Protein AF-A0A9P9JVK3-F1 (afdb_monomer)

Secondary structure (DSSP, 8-state):
-PPP--SB--SSSEEEEEE-S--TT-EE--EEEE-TTS-EEEPPPPPTT-EEEE-TTTSEEEEPPEESSS---EEEEEE--SSTTS-----TTTGGGTS-HHHHHHHHHHHHHHHHHHHHHHHHHHHHHHHHTTPPP-TT-

Organism: Fusarium redolens (NCBI:txid48865)

Solvent-accessible surface area (backbone atoms only — not comparable to full-atom values): 8237 Å² total; per-residue (Å²): 132,88,83,69,65,60,84,38,56,45,38,28,45,28,31,40,36,37,26,71,25,66,41,91,66,36,49,62,46,30,48,35,32,48,45,98,85,72,46,78,46,73,49,78,76,58,45,54,79,36,72,49,78,44,50,24,43,78,39,41,31,31,56,44,72,64,47,61,95,53,66,89,44,67,47,77,46,74,38,77,77,88,53,65,88,52,92,77,75,62,43,60,79,65,52,57,78,78,46,64,55,70,61,51,50,49,55,50,51,53,52,54,49,52,36,50,52,52,51,53,52,52,50,53,52,51,54,54,51,39,54,76,70,74,44,90,83,51,100,90,107

Foldseek 3Di:
DDDFDPWDADQWQKKKKAWAAACPFKDFQWKWWQDPVRDIDTDDDDGHGDIDMDRRRPITITGTDIDGPTDTDMDIDGDYDPALPDDIPRHCPPVCVPDDVVVVVVVVVVVVVVSVVVVVVVVVVVVVVCVVVVHDDDPVD

Radius of gyration: 20.8 Å; Cα contacts (8 Å, |Δi|>4): 221; chains: 1; bounding box: 54×26×53 Å

Sequence (141 aa):
MGKILGWHKGSYTFSCILMLSNTGRVTGGEIVMERADGKLHKLRQCETGSVVFIQGRHVVHTGLRSDGPDVRMAMVCPMWPSSPFVRDDTFLIYTRTISDTSELYGQYVEYRFSMLMERLRSCGNKVLTIVKRGQSWTLEN

Nearest PDB structures (foldseek):
  8w8h-assembly1_D  TM=7.946E-01  e=1.447E-02  Bacillus licheniformis
  8w8h-assembly1_A  TM=7.958E-01  e=3.179E-02  Bacillus licheniformis
  6lnh-assembly1_D  TM=7.095E-01  e=1.619E-02  Bacillus thuringiensis
  6lnh-assembly1_C  TM=7.003E-01  e=2.400E-02  Bacillus thuringiensis
  6lnh-assembly1_B  TM=6.917E-01  e=4.211E-02  Bacillus thuringiensis

Structure (mmCIF, N/CA/C/O backbone):
data_AF-A0A9P9JVK3-F1
#
_entry.id   AF-A0A9P9JVK3-F1
#
loop_
_atom_site.group_PDB
_atom_site.id
_atom_site.type_symbol
_atom_site.label_atom_id
_atom_site.label_alt_id
_atom_site.label_comp_id
_atom_site.label_asym_id
_atom_site.label_entity_id
_atom_site.label_seq_id
_atom_site.pdbx_PDB_ins_code
_atom_site.Cartn_x
_atom_site.Cartn_y
_atom_site.Cartn_z
_atom_site.occupancy
_atom_site.B_iso_or_equiv
_atom_site.auth_seq_id
_atom_site.auth_comp_id
_atom_site.auth_asym_id
_atom_site.auth_atom_id
_atom_site.pdbx_PDB_model_num
ATOM 1 N N . MET A 1 1 ? 21.386 -9.698 -10.605 1.00 37.75 1 MET A N 1
ATOM 2 C CA . MET A 1 1 ? 20.183 -9.493 -11.443 1.00 37.75 1 MET A CA 1
ATOM 3 C C . MET A 1 1 ? 19.015 -9.192 -10.510 1.00 37.75 1 MET A C 1
ATOM 5 O O . MET A 1 1 ? 18.749 -10.010 -9.638 1.00 37.75 1 MET A O 1
ATOM 9 N N . GLY A 1 2 ? 18.434 -7.989 -10.569 1.00 46.94 2 GLY A N 1
ATOM 10 C CA . GLY A 1 2 ? 17.455 -7.522 -9.575 1.00 46.94 2 GLY A CA 1
ATOM 11 C C . GLY A 1 2 ? 16.182 -8.371 -9.574 1.00 46.94 2 GLY A C 1
ATOM 12 O O . GLY A 1 2 ? 15.596 -8.600 -10.630 1.00 46.94 2 GLY A O 1
ATOM 13 N N . LYS A 1 3 ? 15.770 -8.867 -8.402 1.00 56.31 3 LYS A N 1
ATOM 14 C CA . LYS A 1 3 ? 14.498 -9.582 -8.247 1.00 56.31 3 LYS A CA 1
ATOM 15 C C . LYS A 1 3 ? 13.359 -8.569 -8.332 1.00 56.31 3 LYS A C 1
ATOM 17 O O . LYS A 1 3 ? 13.296 -7.644 -7.530 1.00 56.31 3 LYS A O 1
ATOM 22 N N . ILE A 1 4 ? 12.467 -8.754 -9.297 1.00 66.00 4 ILE A N 1
ATOM 23 C CA . ILE A 1 4 ? 11.197 -8.028 -9.363 1.00 66.00 4 ILE A CA 1
ATOM 24 C C . ILE A 1 4 ? 10.263 -8.667 -8.340 1.00 66.00 4 ILE A C 1
ATOM 26 O O . ILE A 1 4 ? 10.220 -9.896 -8.233 1.00 66.00 4 ILE A O 1
ATOM 30 N N . LEU A 1 5 ? 9.527 -7.853 -7.580 1.00 74.44 5 LEU A N 1
ATOM 31 C CA . LEU A 1 5 ? 8.477 -8.381 -6.718 1.00 74.44 5 LEU A CA 1
ATOM 32 C C . LEU A 1 5 ? 7.399 -9.002 -7.618 1.00 74.44 5 LEU A C 1
ATOM 34 O O . LEU A 1 5 ? 6.770 -8.296 -8.408 1.00 74.44 5 LEU A O 1
ATOM 38 N N . GLY A 1 6 ? 7.228 -10.322 -7.534 1.00 86.75 6 GLY A N 1
ATOM 39 C CA . GLY A 1 6 ? 6.238 -11.048 -8.330 1.00 86.75 6 GLY A CA 1
ATOM 40 C C . GLY A 1 6 ? 4.800 -10.620 -8.024 1.00 86.75 6 GLY A C 1
ATOM 41 O O . GLY A 1 6 ? 4.550 -9.654 -7.303 1.00 86.75 6 GLY A O 1
ATOM 42 N N . TRP A 1 7 ? 3.831 -11.353 -8.563 1.00 92.88 7 TRP A N 1
ATOM 43 C CA . TRP A 1 7 ? 2.422 -11.154 -8.224 1.00 92.88 7 TRP A CA 1
ATOM 44 C C . TRP A 1 7 ? 2.198 -11.295 -6.720 1.00 92.88 7 TRP A C 1
ATOM 46 O O . TRP A 1 7 ? 2.561 -12.307 -6.121 1.00 92.88 7 TRP A O 1
ATOM 56 N N . HIS A 1 8 ? 1.627 -10.265 -6.106 1.00 93.00 8 HIS A N 1
ATOM 57 C CA . HIS A 1 8 ? 1.428 -10.225 -4.664 1.00 93.00 8 HIS A CA 1
ATOM 58 C C . HIS A 1 8 ? 0.253 -9.324 -4.284 1.00 93.00 8 HIS A C 1
ATOM 60 O O . HIS A 1 8 ? -0.269 -8.553 -5.089 1.00 93.00 8 HIS A O 1
ATOM 66 N N . LYS A 1 9 ? -0.146 -9.422 -3.016 1.00 93.69 9 LYS A N 1
ATOM 67 C CA . LYS A 1 9 ? -0.952 -8.412 -2.327 1.00 93.69 9 LYS A CA 1
ATOM 68 C C . LYS A 1 9 ? -0.016 -7.634 -1.411 1.00 93.69 9 LYS A C 1
ATOM 70 O O . LYS A 1 9 ? 0.805 -8.243 -0.726 1.00 93.69 9 LYS A O 1
ATOM 75 N N . GLY A 1 10 ? -0.140 -6.315 -1.402 1.00 92.56 10 GLY A N 1
ATOM 76 C CA . GLY A 1 10 ? 0.648 -5.442 -0.539 1.00 92.56 10 GLY A CA 1
ATOM 77 C C . GLY A 1 10 ? 0.383 -5.704 0.945 1.00 92.56 10 GLY A C 1
ATOM 78 O O . GLY A 1 10 ? -0.640 -6.286 1.317 1.00 92.56 10 GLY A O 1
ATOM 79 N N . SER A 1 11 ? 1.308 -5.258 1.798 1.00 94.06 11 SER A N 1
ATOM 80 C CA . SER A 1 11 ? 1.186 -5.419 3.252 1.00 94.06 11 SER A CA 1
ATOM 81 C C . SER A 1 11 ? 0.061 -4.571 3.850 1.00 94.06 11 SER A C 1
ATOM 83 O O . SER A 1 11 ? -0.540 -4.984 4.831 1.00 94.06 11 SER A O 1
ATOM 85 N N . TYR A 1 12 ? -0.233 -3.400 3.281 1.00 95.25 12 TYR A N 1
ATOM 86 C CA . TYR A 1 12 ? -1.166 -2.420 3.847 1.00 95.25 12 TYR A CA 1
ATOM 87 C C . TYR A 1 12 ? -2.435 -2.300 3.014 1.00 95.25 12 TYR A C 1
ATOM 89 O O . TYR A 1 12 ? -2.419 -2.523 1.800 1.00 95.25 12 TYR A O 1
ATOM 97 N N . THR A 1 13 ? -3.527 -1.908 3.672 1.00 94.25 13 THR A N 1
ATOM 98 C CA . THR A 1 13 ? -4.853 -1.744 3.058 1.00 94.25 13 THR A CA 1
ATOM 99 C C . THR A 1 13 ? -4.804 -0.846 1.822 1.00 94.25 13 THR A C 1
ATOM 101 O O . THR A 1 13 ? -5.332 -1.223 0.772 1.00 94.25 13 THR A O 1
ATOM 104 N N . PHE A 1 14 ? -4.103 0.288 1.915 1.00 94.56 14 PHE A N 1
ATOM 105 C CA . PHE A 1 14 ? -3.897 1.212 0.805 1.00 94.56 14 PHE A CA 1
ATOM 106 C C . PHE A 1 14 ? -2.410 1.423 0.524 1.00 94.56 14 PHE A C 1
ATOM 108 O O . PHE A 1 14 ? -1.547 1.258 1.391 1.00 94.56 14 PHE A O 1
ATOM 115 N N . SER A 1 15 ? -2.096 1.784 -0.714 1.00 94.69 15 SER A N 1
ATOM 116 C CA . SER A 1 15 ? -0.746 2.171 -1.112 1.00 94.69 15 SER A CA 1
ATOM 117 C C . SER A 1 15 ? -0.811 3.306 -2.121 1.00 94.69 15 SER A C 1
ATOM 119 O O . SER A 1 15 ? -1.540 3.233 -3.111 1.00 94.69 15 SER A O 1
ATOM 121 N N . CYS A 1 16 ? -0.037 4.349 -1.849 1.00 96.00 16 CYS A N 1
ATOM 122 C CA . CYS A 1 16 ? 0.165 5.485 -2.728 1.00 96.00 16 CYS A CA 1
ATOM 123 C C . CYS A 1 16 ? 1.535 5.337 -3.391 1.00 96.00 16 CYS A C 1
ATOM 125 O O . CYS A 1 16 ? 2.559 5.306 -2.712 1.00 96.00 16 CYS A O 1
ATOM 127 N N . ILE A 1 17 ? 1.556 5.184 -4.710 1.00 94.94 17 ILE A N 1
ATOM 128 C CA . ILE A 1 17 ? 2.771 4.954 -5.489 1.00 94.94 17 ILE A CA 1
ATOM 129 C C . ILE A 1 17 ? 3.049 6.217 -6.298 1.00 94.94 17 ILE A C 1
ATOM 131 O O . ILE A 1 17 ? 2.332 6.506 -7.254 1.00 94.94 17 ILE A O 1
ATOM 135 N N . LEU A 1 18 ? 4.077 6.968 -5.910 1.00 95.62 18 LEU A N 1
ATOM 136 C CA . LEU A 1 18 ? 4.528 8.169 -6.608 1.00 95.62 18 LEU A CA 1
ATOM 137 C C . LEU A 1 18 ? 5.634 7.807 -7.596 1.00 95.62 18 LEU A C 1
ATOM 139 O O . LEU A 1 18 ? 6.649 7.224 -7.211 1.00 95.62 18 LEU A O 1
ATOM 143 N N . MET A 1 19 ? 5.470 8.194 -8.857 1.00 94.62 19 MET A N 1
ATOM 144 C CA . MET A 1 19 ? 6.523 8.049 -9.858 1.00 94.62 19 MET A CA 1
ATOM 145 C C . MET A 1 19 ? 7.541 9.182 -9.746 1.00 94.62 19 MET A C 1
ATOM 147 O O . MET A 1 19 ? 7.190 10.357 -9.846 1.00 94.62 19 MET A O 1
ATOM 151 N N . LEU A 1 20 ? 8.811 8.820 -9.563 1.00 94.31 20 LEU A N 1
ATOM 152 C CA . LEU A 1 20 ? 9.915 9.762 -9.343 1.00 94.31 20 LEU A CA 1
ATOM 153 C C . LEU A 1 20 ? 10.804 9.959 -10.575 1.00 94.31 20 LEU A C 1
ATOM 155 O O . LEU A 1 20 ? 11.618 10.876 -10.604 1.00 94.31 20 LEU A O 1
ATOM 159 N N . SER A 1 21 ? 10.672 9.104 -11.586 1.00 91.06 21 SER A N 1
ATOM 160 C CA . SER A 1 21 ? 11.490 9.135 -12.798 1.00 91.06 21 SER A CA 1
ATOM 161 C C . SER A 1 21 ? 10.646 9.330 -14.046 1.00 91.06 21 SER A C 1
ATOM 163 O O . SER A 1 21 ? 9.529 8.811 -14.125 1.00 91.06 21 SER A O 1
ATOM 165 N N . ASN A 1 22 ? 11.239 9.950 -15.066 1.00 87.06 22 ASN A N 1
ATOM 166 C CA . ASN A 1 22 ? 10.642 9.982 -16.392 1.00 87.06 22 ASN A CA 1
ATOM 167 C C . ASN A 1 22 ? 10.708 8.575 -16.995 1.00 87.06 22 ASN A C 1
ATOM 169 O O . ASN A 1 22 ? 11.771 7.965 -17.047 1.00 87.06 22 ASN A O 1
ATOM 173 N N . THR A 1 23 ? 9.565 8.057 -17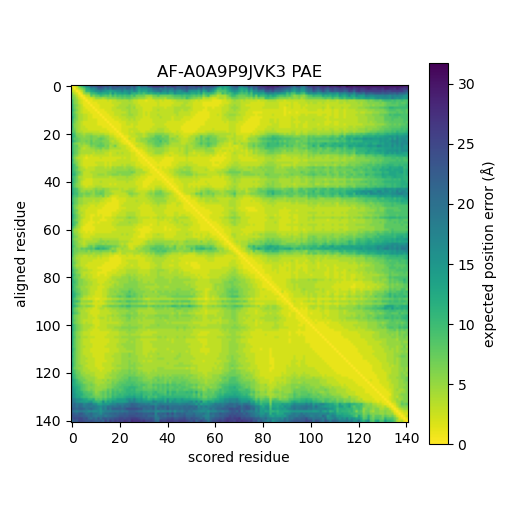.427 1.00 85.31 23 THR A N 1
ATOM 174 C CA . THR A 1 23 ? 9.444 6.711 -17.989 1.00 85.31 23 THR A CA 1
ATOM 175 C C . THR A 1 23 ? 9.271 6.728 -19.511 1.00 85.31 23 THR A C 1
ATOM 177 O O . THR A 1 23 ? 9.067 5.678 -20.105 1.00 85.31 23 THR A O 1
ATOM 180 N N . GLY A 1 24 ? 9.390 7.884 -20.177 1.00 84.81 24 GLY A N 1
ATOM 181 C CA . GLY A 1 24 ? 9.144 8.026 -21.619 1.00 84.81 24 GLY A CA 1
ATOM 182 C C . GLY A 1 24 ? 10.099 7.245 -22.531 1.00 84.81 24 GLY A C 1
ATOM 183 O O . GLY A 1 24 ? 9.753 6.969 -23.676 1.00 84.81 24 GLY A O 1
ATOM 184 N N . ARG A 1 25 ? 11.284 6.860 -22.038 1.00 85.75 25 ARG A N 1
ATOM 185 C CA . ARG A 1 25 ? 12.237 5.987 -22.754 1.00 85.75 25 ARG A CA 1
ATOM 186 C C . ARG A 1 25 ? 12.401 4.618 -22.094 1.00 85.75 25 ARG A C 1
ATOM 188 O O . ARG A 1 25 ? 13.317 3.874 -22.434 1.00 85.75 25 ARG A O 1
ATOM 195 N N . VAL A 1 26 ? 11.525 4.291 -21.146 1.00 87.06 26 VAL A N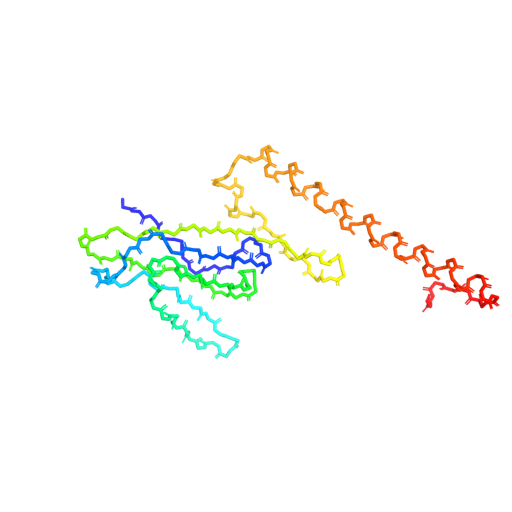 1
ATOM 196 C CA . VAL A 1 26 ? 11.493 2.996 -20.468 1.00 87.06 26 VAL A CA 1
ATOM 197 C C . VAL A 1 26 ? 10.384 2.156 -21.092 1.00 87.06 26 VAL A C 1
ATOM 199 O O . VAL A 1 26 ? 9.233 2.584 -21.153 1.00 87.06 26 VAL A O 1
ATOM 202 N N . THR A 1 27 ? 10.723 0.945 -21.525 1.00 87.06 27 THR A N 1
ATOM 203 C CA . THR A 1 27 ? 9.738 -0.065 -21.925 1.00 87.06 27 THR A CA 1
ATOM 204 C C . THR A 1 27 ? 9.412 -0.941 -20.723 1.00 87.06 27 THR A C 1
ATOM 206 O O . THR A 1 27 ? 10.312 -1.392 -20.014 1.00 87.06 27 THR A O 1
ATOM 209 N N . GLY A 1 28 ? 8.131 -1.213 -20.482 1.00 86.56 28 GLY A N 1
ATOM 210 C CA . GLY A 1 28 ? 7.722 -1.975 -19.308 1.00 86.56 28 GLY A CA 1
ATOM 211 C C . GLY A 1 28 ? 7.657 -1.109 -18.046 1.00 86.56 28 GLY A C 1
ATOM 212 O O . GLY A 1 28 ? 7.548 0.114 -18.097 1.00 86.56 28 GLY A O 1
ATOM 213 N N . GLY A 1 29 ? 7.740 -1.734 -16.870 1.00 85.69 29 GLY A N 1
ATOM 214 C CA . GLY A 1 29 ? 7.634 -1.008 -15.599 1.00 85.69 29 GLY A CA 1
ATOM 215 C C . GLY A 1 29 ? 6.213 -0.576 -15.225 1.00 85.69 29 GLY A C 1
ATOM 216 O O . GLY A 1 29 ? 6.007 0.025 -14.167 1.00 85.69 29 GLY A O 1
ATOM 217 N N . GLU A 1 30 ? 5.207 -0.855 -16.046 1.00 90.44 30 GLU A N 1
ATOM 218 C CA . GLU A 1 30 ? 3.833 -0.542 -15.686 1.00 90.44 30 GLU A CA 1
ATOM 219 C C . GLU A 1 30 ? 3.354 -1.448 -14.553 1.00 90.44 30 GLU A C 1
ATOM 221 O O . GLU A 1 30 ? 3.826 -2.572 -14.359 1.00 90.44 30 GLU A O 1
ATOM 226 N N . ILE A 1 31 ? 2.401 -0.936 -13.786 1.00 91.94 31 ILE A N 1
ATOM 227 C CA . ILE A 1 31 ? 1.737 -1.714 -12.749 1.00 91.94 31 ILE A CA 1
ATOM 228 C C . ILE A 1 31 ? 0.603 -2.481 -13.421 1.00 91.94 31 ILE A C 1
ATOM 230 O O . ILE A 1 31 ? -0.242 -1.893 -14.100 1.00 91.94 31 ILE A O 1
ATOM 234 N N . VAL A 1 32 ? 0.584 -3.794 -13.229 1.00 94.69 32 VAL A N 1
ATOM 235 C CA . VAL A 1 32 ? -0.503 -4.659 -13.688 1.00 94.69 32 VAL A CA 1
ATOM 236 C C . VAL A 1 32 ? -1.212 -5.212 -12.469 1.00 94.69 32 VAL A C 1
ATOM 238 O O . VAL A 1 32 ? -0.571 -5.632 -11.507 1.00 94.69 32 VAL A O 1
ATOM 241 N N . MET A 1 33 ? -2.537 -5.204 -12.521 1.00 95.50 33 MET A N 1
ATOM 242 C CA . MET A 1 33 ? -3.405 -5.748 -11.489 1.00 95.50 33 MET A CA 1
ATOM 243 C C . MET A 1 33 ? -4.327 -6.819 -12.058 1.00 95.50 33 MET A C 1
ATOM 245 O O . MET A 1 33 ? -4.772 -6.730 -13.201 1.00 95.50 33 MET A O 1
ATOM 249 N N . GLU A 1 34 ? -4.634 -7.817 -11.243 1.00 95.38 34 GLU A N 1
ATOM 250 C CA . GLU A 1 34 ? -5.647 -8.821 -11.538 1.00 95.38 34 GLU A CA 1
ATOM 251 C C . GLU A 1 34 ? -6.993 -8.359 -10.971 1.00 95.38 34 GLU A C 1
ATOM 253 O O . GLU A 1 34 ? -7.111 -7.987 -9.799 1.00 95.38 34 GLU A O 1
ATOM 258 N N . ARG A 1 35 ? -8.011 -8.332 -11.829 1.00 92.69 35 ARG A N 1
ATOM 259 C CA . ARG A 1 35 ? -9.381 -7.976 -11.462 1.00 92.69 35 ARG A CA 1
ATOM 260 C C . ARG A 1 35 ? -10.110 -9.183 -10.872 1.00 92.69 35 ARG A C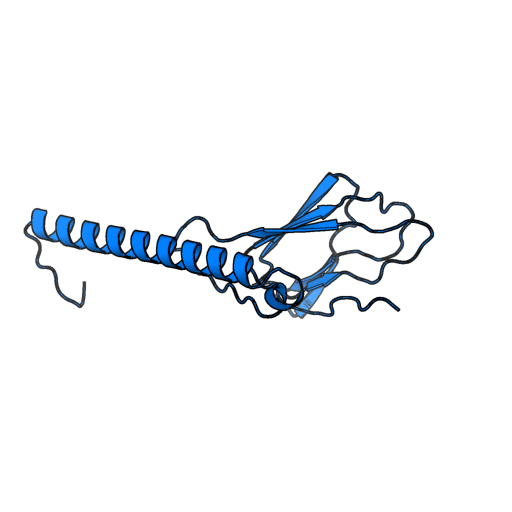 1
ATOM 262 O O . ARG A 1 35 ? -9.709 -10.325 -11.055 1.00 92.69 35 ARG A O 1
ATOM 269 N N . ALA A 1 36 ? -11.244 -8.929 -10.221 1.00 90.75 36 ALA A N 1
ATOM 270 C CA . ALA A 1 36 ? -12.077 -9.982 -9.635 1.00 90.75 36 ALA A CA 1
ATOM 271 C C . ALA A 1 36 ? -12.616 -11.007 -10.658 1.00 90.75 36 ALA A C 1
ATOM 273 O O . ALA A 1 36 ? -12.959 -12.116 -10.270 1.00 90.75 36 ALA A O 1
ATOM 274 N N . ASP A 1 37 ? -12.682 -10.655 -11.947 1.00 94.12 37 ASP A N 1
ATOM 275 C CA . ASP A 1 37 ? -13.073 -11.554 -13.044 1.00 94.12 37 ASP A CA 1
ATOM 276 C C . ASP A 1 37 ? -11.888 -12.350 -13.632 1.00 94.12 37 ASP A C 1
ATOM 278 O O . ASP A 1 37 ? -12.030 -12.982 -14.678 1.00 94.12 37 ASP A O 1
ATOM 282 N N . GLY A 1 38 ? -10.710 -12.291 -12.999 1.00 91.69 38 GLY A N 1
ATOM 283 C CA . GLY A 1 38 ? -9.477 -12.939 -13.455 1.00 91.69 38 GLY A CA 1
ATOM 284 C C . GLY A 1 38 ? -8.794 -12.232 -14.629 1.00 91.69 38 GLY A C 1
ATOM 285 O O . GLY A 1 38 ? -7.743 -12.675 -15.092 1.00 91.69 38 GLY A O 1
ATOM 286 N N . LYS A 1 39 ? -9.351 -11.122 -15.137 1.00 95.56 39 LYS A N 1
ATOM 287 C CA . LYS A 1 39 ? -8.719 -10.368 -16.225 1.00 95.56 39 LYS A CA 1
ATOM 288 C C . LYS A 1 39 ? -7.603 -9.484 -15.695 1.00 95.56 39 LYS A C 1
ATOM 290 O O . LYS A 1 39 ? -7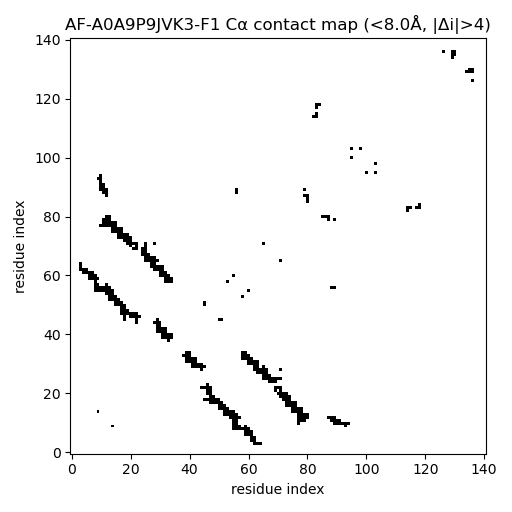.731 -8.818 -14.667 1.00 95.56 39 LYS A O 1
ATOM 295 N N . LEU A 1 40 ? -6.525 -9.406 -16.468 1.00 95.69 40 LEU A N 1
ATOM 296 C CA . LEU A 1 40 ? -5.432 -8.488 -16.190 1.00 95.69 40 LEU A CA 1
ATOM 297 C C . LEU A 1 40 ? -5.787 -7.080 -16.666 1.00 95.69 40 LEU A C 1
ATOM 299 O O . LEU A 1 40 ? -6.274 -6.876 -17.779 1.00 95.69 40 LEU A O 1
ATOM 303 N N . HIS A 1 41 ? -5.509 -6.100 -15.820 1.00 94.69 41 HIS A N 1
ATOM 304 C CA . HIS A 1 41 ? -5.623 -4.690 -16.137 1.00 94.69 41 HIS A CA 1
ATOM 305 C C . HIS A 1 41 ? -4.261 -4.030 -15.957 1.00 94.69 41 HIS A C 1
ATOM 307 O O . HIS A 1 41 ? -3.720 -3.954 -14.854 1.00 94.69 41 HIS A O 1
ATOM 313 N N . LYS A 1 42 ? -3.692 -3.578 -17.072 1.00 93.62 42 LYS A N 1
ATOM 314 C CA . LYS A 1 42 ? -2.436 -2.838 -17.099 1.00 93.62 42 LYS A CA 1
ATOM 315 C C . LYS A 1 42 ? -2.747 -1.356 -16.933 1.00 93.62 42 LYS A C 1
ATOM 317 O O . LYS A 1 42 ? -3.476 -0.791 -17.747 1.00 93.62 42 LYS A O 1
ATOM 322 N N . LEU A 1 43 ? -2.211 -0.743 -15.883 1.00 90.81 43 LEU A N 1
ATOM 323 C CA . LEU A 1 43 ? -2.347 0.693 -15.680 1.00 90.81 43 LEU A CA 1
ATOM 324 C C . LEU A 1 43 ? -1.527 1.443 -16.729 1.00 90.81 43 LEU A C 1
ATOM 326 O O . LEU A 1 43 ? -0.472 0.975 -17.165 1.00 90.81 43 LEU A O 1
ATOM 330 N N . ARG A 1 44 ? -2.015 2.623 -17.124 1.00 86.88 44 ARG A N 1
ATOM 331 C CA . ARG A 1 44 ? -1.255 3.530 -17.988 1.00 86.88 44 ARG A CA 1
ATOM 332 C C . ARG A 1 44 ? 0.091 3.824 -17.329 1.00 86.88 44 ARG A C 1
ATOM 334 O O . ARG A 1 44 ? 0.144 4.073 -16.126 1.00 86.88 44 ARG A O 1
ATOM 341 N N . GLN A 1 45 ? 1.155 3.823 -18.126 1.00 82.50 45 GLN A N 1
ATOM 342 C CA . GLN A 1 45 ? 2.475 4.222 -17.663 1.00 82.50 45 GLN A CA 1
ATOM 343 C C . GLN A 1 45 ? 2.407 5.635 -17.077 1.00 82.50 45 GLN A C 1
ATOM 345 O O . GLN A 1 45 ? 1.928 6.570 -17.717 1.00 82.50 45 GLN A O 1
ATOM 350 N N . CYS A 1 46 ? 2.819 5.757 -15.821 1.00 84.06 46 CYS A N 1
ATOM 351 C CA . CYS A 1 46 ? 2.777 7.014 -15.099 1.00 84.06 46 CYS A CA 1
ATOM 352 C C . CYS A 1 46 ? 4.050 7.822 -15.376 1.00 84.06 46 CYS A C 1
ATOM 354 O O . CYS A 1 46 ? 5.161 7.282 -15.369 1.00 84.06 46 CYS A O 1
ATOM 356 N N . GLU A 1 47 ? 3.865 9.117 -15.608 1.00 87.44 47 GLU A N 1
ATOM 357 C CA . GLU A 1 47 ? 4.944 10.088 -15.783 1.00 87.44 47 GLU A CA 1
ATOM 358 C C . GLU A 1 47 ? 5.470 10.561 -14.424 1.00 87.44 47 GLU A C 1
ATOM 360 O O . GLU A 1 47 ? 4.824 10.359 -13.391 1.00 87.44 47 GLU A O 1
ATOM 365 N N . THR A 1 48 ? 6.631 11.216 -14.412 1.00 93.12 48 THR A N 1
ATOM 366 C CA . THR A 1 48 ? 7.184 11.836 -13.200 1.00 93.12 48 THR A CA 1
ATOM 367 C C . THR A 1 48 ? 6.147 12.726 -12.517 1.00 93.12 48 THR A C 1
ATOM 369 O O . THR A 1 48 ? 5.490 13.533 -13.168 1.00 93.12 48 THR A O 1
ATOM 372 N N . GLY A 1 49 ? 6.000 12.589 -11.200 1.00 93.00 49 GLY A N 1
ATOM 373 C CA . GLY A 1 49 ? 5.033 13.358 -10.414 1.00 93.00 49 GLY A CA 1
ATOM 374 C C . GLY A 1 49 ? 3.605 12.806 -10.450 1.00 93.00 49 GLY A C 1
ATOM 375 O O . GLY A 1 49 ? 2.758 13.269 -9.692 1.00 93.00 49 GLY A O 1
ATOM 376 N N . SER A 1 50 ? 3.326 11.790 -11.273 1.00 92.88 50 SER A N 1
ATOM 377 C CA . SER A 1 50 ? 2.042 11.087 -11.244 1.00 92.88 50 SER A CA 1
ATOM 378 C C . SER A 1 50 ? 1.963 10.119 -10.066 1.00 92.88 50 SER A C 1
ATOM 380 O O . SER A 1 50 ? 2.957 9.502 -9.672 1.00 92.88 50 SER A O 1
ATOM 382 N N . VAL A 1 51 ? 0.747 9.930 -9.555 1.00 94.00 51 VAL A N 1
ATOM 383 C CA . VAL A 1 51 ? 0.453 9.018 -8.448 1.00 94.00 51 VAL A CA 1
ATOM 384 C C . VAL A 1 51 ? -0.516 7.933 -8.894 1.00 94.00 51 VAL A C 1
ATOM 386 O O . VAL A 1 51 ? -1.512 8.207 -9.563 1.00 94.00 51 VAL A O 1
ATOM 389 N N . VAL A 1 52 ? -0.253 6.704 -8.457 1.00 94.12 52 VAL A N 1
ATOM 390 C CA . VAL A 1 52 ? -1.223 5.610 -8.470 1.00 94.12 52 VAL A CA 1
ATOM 391 C C . VAL A 1 52 ? -1.646 5.317 -7.037 1.00 94.12 52 VAL A C 1
ATOM 393 O O . VAL A 1 52 ? -0.817 4.969 -6.199 1.00 94.12 52 VAL A O 1
ATOM 396 N N . PHE A 1 53 ? -2.942 5.422 -6.761 1.00 95.25 53 PHE A N 1
ATOM 397 C CA . PHE A 1 53 ? -3.517 5.040 -5.476 1.00 95.25 53 PHE A CA 1
ATOM 398 C C . PHE A 1 53 ? -4.262 3.712 -5.613 1.00 95.25 53 PHE A C 1
ATOM 400 O O . PHE A 1 53 ? -5.181 3.602 -6.424 1.00 95.25 53 PHE A O 1
ATOM 407 N N . ILE A 1 54 ? -3.866 2.699 -4.839 1.00 94.50 54 ILE A N 1
ATOM 408 C CA . ILE A 1 54 ? -4.433 1.346 -4.924 1.00 94.50 54 ILE A CA 1
ATOM 409 C C . ILE A 1 54 ? -4.851 0.800 -3.561 1.00 94.50 54 ILE A C 1
ATOM 411 O O . ILE A 1 54 ? -4.271 1.127 -2.524 1.00 94.50 54 ILE A O 1
ATOM 415 N N . GLN A 1 55 ? -5.810 -0.126 -3.579 1.00 93.75 55 GLN A N 1
ATOM 416 C CA . GLN A 1 55 ? -6.106 -1.000 -2.443 1.00 93.75 55 GLN A CA 1
ATOM 417 C C . GLN A 1 55 ? -5.084 -2.145 -2.390 1.00 93.75 55 GLN A C 1
ATOM 419 O O . GLN A 1 55 ? -5.382 -3.279 -2.773 1.00 93.75 55 GLN A O 1
ATOM 424 N N . GLY A 1 56 ? -3.856 -1.834 -1.964 1.00 92.81 56 GLY A N 1
ATOM 425 C CA . GLY A 1 56 ? -2.697 -2.727 -2.059 1.00 92.81 56 GLY A CA 1
ATOM 426 C C . GLY A 1 56 ? -2.936 -4.124 -1.481 1.00 92.81 56 GLY A C 1
ATOM 427 O O . GLY A 1 56 ? -2.553 -5.116 -2.100 1.00 92.81 56 GLY A O 1
ATOM 428 N N . ARG A 1 57 ? -3.624 -4.228 -0.337 1.00 94.38 57 ARG A N 1
ATOM 429 C CA . ARG A 1 57 ? -3.933 -5.517 0.304 1.00 94.38 57 ARG A CA 1
ATOM 430 C C . ARG A 1 57 ? -5.018 -6.324 -0.410 1.00 94.38 57 ARG A C 1
ATOM 432 O O . ARG A 1 57 ? -5.058 -7.546 -0.263 1.00 94.38 57 ARG A O 1
ATOM 439 N N . HIS A 1 58 ? -5.902 -5.672 -1.158 1.00 92.94 58 HIS A N 1
ATOM 440 C CA . HIS A 1 58 ? -7.091 -6.305 -1.736 1.00 92.94 58 HIS A CA 1
ATOM 441 C C . HIS A 1 58 ? -6.920 -6.661 -3.212 1.00 92.94 58 HIS A C 1
ATOM 443 O O . HIS A 1 58 ? -7.522 -7.628 -3.675 1.00 92.94 58 HIS A O 1
ATOM 449 N N . VAL A 1 59 ? -6.058 -5.939 -3.924 1.00 93.75 59 VAL A N 1
ATOM 450 C CA . VAL A 1 59 ? -5.789 -6.147 -5.347 1.00 93.75 59 VAL A CA 1
ATOM 451 C C . VAL A 1 59 ? -4.467 -6.891 -5.519 1.00 93.75 59 VAL A C 1
ATOM 453 O O . VAL A 1 59 ? -3.429 -6.447 -5.028 1.00 93.75 59 VAL A O 1
ATOM 456 N N . VAL A 1 60 ? -4.494 -8.022 -6.229 1.00 95.25 60 VAL A N 1
ATOM 457 C CA . VAL A 1 60 ? -3.268 -8.716 -6.646 1.00 95.25 60 VAL A CA 1
ATOM 458 C C . VAL A 1 60 ? -2.613 -7.893 -7.749 1.00 95.25 60 VAL A C 1
ATOM 460 O O . VAL A 1 60 ? -3.268 -7.539 -8.727 1.00 95.25 60 VAL A O 1
ATOM 463 N N . HIS A 1 61 ? -1.340 -7.550 -7.584 1.00 94.69 61 HIS A N 1
ATOM 464 C CA . HIS A 1 61 ? -0.626 -6.700 -8.527 1.00 94.69 61 HIS A CA 1
ATOM 465 C C . HIS A 1 61 ? 0.864 -7.036 -8.605 1.00 94.69 61 HIS A C 1
ATOM 467 O O . HIS A 1 61 ? 1.423 -7.743 -7.764 1.00 94.69 61 HIS A O 1
ATOM 473 N N . THR A 1 62 ? 1.511 -6.526 -9.647 1.00 93.56 62 THR A N 1
ATOM 474 C CA . THR A 1 62 ? 2.963 -6.564 -9.823 1.00 93.56 62 THR A CA 1
ATOM 475 C C . THR A 1 62 ? 3.414 -5.374 -10.667 1.00 93.56 62 THR A C 1
ATOM 477 O O . THR A 1 62 ? 2.650 -4.841 -11.476 1.00 93.56 62 THR A O 1
ATOM 480 N N . GLY A 1 63 ? 4.656 -4.938 -10.468 1.00 90.31 63 GLY A N 1
ATOM 481 C CA . GLY A 1 63 ? 5.324 -4.039 -11.401 1.00 90.31 63 GLY A CA 1
ATOM 482 C C . GLY A 1 63 ? 6.037 -4.869 -12.458 1.00 90.31 63 GLY A C 1
ATOM 483 O O . GLY A 1 63 ? 6.833 -5.740 -12.112 1.00 90.31 63 GLY A O 1
ATOM 484 N N . LEU A 1 64 ? 5.772 -4.609 -13.737 1.00 90.06 64 LEU A N 1
ATOM 485 C CA . LEU A 1 64 ? 6.496 -5.278 -14.812 1.00 90.06 64 LEU A CA 1
ATOM 486 C C . LEU A 1 64 ? 7.983 -4.927 -14.762 1.00 90.06 64 LEU A C 1
ATOM 488 O O . LEU A 1 64 ? 8.387 -3.878 -14.258 1.00 90.06 64 LEU A O 1
ATOM 492 N N . ARG A 1 65 ? 8.809 -5.799 -15.342 1.00 87.31 65 ARG A N 1
ATOM 493 C CA . ARG A 1 65 ? 10.211 -5.471 -15.594 1.00 87.31 65 ARG A CA 1
ATOM 494 C C . ARG A 1 65 ? 10.278 -4.211 -16.451 1.00 87.31 65 ARG A C 1
ATOM 496 O O . ARG A 1 65 ? 9.624 -4.157 -17.487 1.00 87.31 65 ARG A O 1
ATOM 503 N N . SER A 1 66 ? 11.053 -3.228 -16.015 1.00 88.06 66 SER A N 1
ATOM 504 C CA . SER A 1 66 ? 11.451 -2.099 -16.850 1.00 88.06 66 SER A CA 1
ATOM 505 C C . SER A 1 66 ? 12.746 -2.429 -17.583 1.00 88.06 66 SER A C 1
ATOM 507 O O . SER A 1 66 ? 13.655 -3.010 -16.984 1.00 88.06 66 SER A O 1
ATOM 509 N N . ASP A 1 67 ? 12.825 -2.037 -18.847 1.00 86.12 67 ASP A N 1
ATOM 510 C CA . ASP A 1 67 ? 14.019 -2.115 -19.682 1.00 86.12 67 ASP A CA 1
ATOM 511 C C . ASP A 1 67 ? 14.209 -0.804 -20.457 1.00 86.12 67 ASP A C 1
ATOM 513 O O . ASP A 1 67 ? 13.238 -0.096 -20.742 1.00 86.12 67 ASP A O 1
ATOM 517 N N . GLY A 1 68 ? 15.453 -0.469 -20.782 1.00 84.81 68 GLY A N 1
ATOM 518 C CA . GLY A 1 68 ? 15.807 0.773 -21.468 1.00 84.81 68 GLY A CA 1
ATOM 519 C C . GLY A 1 68 ? 16.988 1.522 -20.842 1.00 84.81 68 GLY A C 1
ATOM 520 O O . GLY A 1 68 ? 17.540 1.089 -19.830 1.00 84.81 68 GLY A O 1
ATOM 521 N N . PRO A 1 69 ? 17.397 2.646 -21.461 1.00 83.12 69 PRO A N 1
ATOM 522 C CA . PRO A 1 69 ? 18.555 3.429 -21.025 1.00 83.12 69 PRO A CA 1
ATOM 523 C C . PRO A 1 69 ? 18.309 4.221 -19.732 1.00 83.12 69 PRO A C 1
ATOM 525 O O . PRO A 1 69 ? 19.268 4.587 -19.057 1.00 83.12 69 PRO A O 1
ATOM 528 N N . ASP A 1 70 ? 17.044 4.478 -19.389 1.00 86.12 70 ASP A N 1
ATOM 529 C CA . ASP A 1 70 ? 16.655 5.285 -18.233 1.00 86.12 70 ASP A CA 1
ATOM 530 C C . ASP A 1 70 ? 16.234 4.411 -17.039 1.00 86.12 70 ASP A C 1
ATOM 532 O O . ASP A 1 70 ? 15.772 3.277 -17.180 1.00 86.12 70 ASP A O 1
ATOM 536 N N . VAL A 1 71 ? 16.363 4.961 -15.829 1.00 86.50 71 VAL A N 1
ATOM 537 C CA . VAL A 1 71 ? 15.992 4.272 -14.586 1.00 86.50 71 VAL A CA 1
ATOM 538 C C . VAL A 1 71 ? 14.526 4.530 -14.254 1.00 86.50 71 VAL A C 1
ATOM 540 O O . VAL A 1 71 ? 14.073 5.671 -14.253 1.00 86.50 71 VAL A O 1
ATOM 543 N N . ARG A 1 72 ? 13.801 3.477 -13.863 1.00 88.81 72 ARG A N 1
ATOM 544 C CA . ARG A 1 72 ? 12.472 3.598 -13.259 1.00 88.81 72 ARG A CA 1
ATOM 545 C C . ARG A 1 72 ? 12.569 3.682 -11.736 1.00 88.81 72 ARG A C 1
ATOM 547 O O . ARG A 1 72 ? 12.879 2.690 -11.080 1.00 88.81 72 ARG A O 1
ATOM 554 N N . MET A 1 73 ? 12.211 4.828 -11.171 1.00 91.81 73 MET A N 1
ATOM 555 C CA . MET A 1 73 ? 12.134 5.062 -9.730 1.00 91.81 73 MET A CA 1
ATOM 556 C C . MET A 1 73 ? 10.703 5.390 -9.308 1.00 91.81 73 MET A C 1
ATOM 558 O O . MET A 1 73 ? 10.011 6.190 -9.942 1.00 91.81 73 MET A O 1
ATOM 562 N N . ALA A 1 74 ? 10.267 4.780 -8.210 1.00 92.69 74 ALA A N 1
ATOM 563 C CA . ALA A 1 74 ? 8.982 5.052 -7.586 1.00 92.69 74 ALA A CA 1
ATOM 564 C C . ALA A 1 74 ? 9.123 5.006 -6.063 1.00 92.69 74 ALA A C 1
ATOM 566 O O . ALA A 1 74 ? 9.905 4.216 -5.535 1.00 92.69 74 ALA A O 1
ATOM 567 N N . MET A 1 75 ? 8.336 5.823 -5.372 1.00 94.56 75 MET A N 1
ATOM 568 C CA . MET A 1 75 ? 8.162 5.761 -3.926 1.00 94.56 75 MET A CA 1
ATOM 569 C C . MET A 1 75 ? 6.822 5.103 -3.626 1.00 94.56 75 MET A C 1
ATOM 571 O O . MET A 1 75 ? 5.797 5.512 -4.167 1.00 94.56 75 MET A O 1
ATOM 575 N N . VAL A 1 76 ? 6.825 4.099 -2.754 1.00 93.12 76 VAL A N 1
ATOM 576 C CA . VAL A 1 76 ? 5.600 3.465 -2.262 1.00 93.12 76 VAL A CA 1
ATOM 577 C C . VAL A 1 76 ? 5.369 3.936 -0.835 1.00 93.12 76 VAL A C 1
ATOM 579 O O . VAL A 1 76 ? 6.159 3.632 0.053 1.00 93.12 76 VAL A O 1
ATOM 582 N N . CYS A 1 77 ? 4.283 4.669 -0.620 1.00 95.06 77 CYS A N 1
ATOM 583 C CA . CYS A 1 77 ? 3.814 5.078 0.694 1.00 95.06 77 CYS A CA 1
ATOM 584 C C . CYS A 1 77 ? 2.661 4.151 1.120 1.00 95.06 77 CYS A C 1
ATOM 586 O O . CYS A 1 77 ? 1.555 4.250 0.570 1.00 95.06 77 CYS A O 1
ATOM 588 N N . PRO A 1 78 ? 2.904 3.200 2.040 1.00 93.31 78 PRO A N 1
ATOM 589 C CA . PRO A 1 78 ? 1.842 2.391 2.619 1.00 93.31 78 PRO A CA 1
ATOM 590 C C . PRO A 1 78 ? 0.959 3.233 3.542 1.00 93.31 78 PRO A C 1
ATOM 592 O O . PRO A 1 78 ? 1.452 4.103 4.253 1.00 93.31 78 PRO A O 1
ATOM 595 N N . MET A 1 79 ? -0.348 2.963 3.552 1.00 93.62 79 MET A N 1
ATOM 596 C CA . MET A 1 79 ? -1.297 3.739 4.351 1.00 93.62 79 MET A CA 1
ATOM 597 C C . MET A 1 79 ? -2.305 2.842 5.069 1.00 93.62 79 MET A C 1
ATOM 599 O O . MET A 1 79 ? -2.807 1.854 4.520 1.00 93.62 79 MET A O 1
ATOM 603 N N . TRP A 1 80 ? -2.632 3.238 6.296 1.00 93.62 80 TRP A N 1
ATOM 604 C CA . TRP A 1 80 ? -3.685 2.641 7.107 1.00 93.62 80 TRP A CA 1
ATOM 605 C C . TRP A 1 80 ? -5.038 3.325 6.886 1.00 93.62 80 TRP A C 1
ATOM 607 O O . TRP A 1 80 ? -5.080 4.506 6.532 1.00 93.62 80 TRP A O 1
ATOM 617 N N . PRO A 1 81 ? -6.162 2.616 7.103 1.00 93.19 81 PRO A N 1
ATOM 618 C CA . PRO A 1 81 ? -7.456 3.273 7.176 1.00 93.19 81 PRO A CA 1
ATOM 619 C C . PRO A 1 81 ? -7.486 4.248 8.359 1.00 93.19 81 PRO A C 1
ATOM 621 O O . PRO A 1 81 ? -7.025 3.928 9.456 1.00 93.19 81 PRO A O 1
ATOM 624 N N . SER A 1 82 ? -8.054 5.431 8.124 1.00 90.94 82 SER A N 1
ATOM 625 C CA . SER A 1 82 ? -8.222 6.461 9.154 1.00 90.94 82 SER A CA 1
ATOM 626 C C . SER A 1 82 ? -9.308 6.103 10.165 1.00 90.94 82 SER A C 1
ATOM 628 O O . SER A 1 82 ? -9.163 6.386 11.347 1.00 90.94 82 SER A O 1
ATOM 630 N N . SER A 1 83 ? -10.401 5.485 9.705 1.00 93.56 83 SER A N 1
ATOM 631 C CA . SER A 1 83 ? -11.506 5.076 10.569 1.00 93.56 83 SER A CA 1
ATOM 632 C C . SER A 1 83 ? -11.221 3.718 11.205 1.00 93.56 83 SER A C 1
ATOM 634 O O . SER A 1 83 ? -10.971 2.750 10.476 1.00 93.56 83 SER A O 1
ATOM 636 N N . PRO A 1 84 ? -11.383 3.580 12.531 1.00 94.62 84 PRO A N 1
ATOM 637 C CA . PRO A 1 84 ? -11.229 2.294 13.189 1.00 94.62 84 PRO A CA 1
ATOM 638 C C . PRO A 1 84 ? -12.374 1.337 12.844 1.00 94.62 84 PRO A C 1
ATOM 640 O O . PRO A 1 84 ? -12.271 0.154 13.137 1.00 94.62 84 PRO A O 1
ATOM 643 N N . PHE A 1 85 ? -13.478 1.794 12.252 1.00 94.62 85 PHE A N 1
ATOM 644 C CA . PHE A 1 85 ? -14.613 0.932 11.897 1.00 94.62 85 PHE A CA 1
ATOM 645 C C . PHE A 1 85 ? -14.486 0.330 10.497 1.00 94.62 85 PHE A C 1
ATOM 647 O O . PHE A 1 85 ? -15.285 -0.524 10.118 1.00 94.62 85 PHE A O 1
ATOM 654 N N . VAL A 1 86 ? -13.471 0.744 9.737 1.00 92.88 86 VAL A N 1
ATOM 655 C CA . VAL A 1 86 ? -13.113 0.114 8.468 1.00 92.88 86 VAL A CA 1
ATOM 656 C C . VAL A 1 86 ? -12.253 -1.115 8.748 1.00 92.88 86 VAL A C 1
ATOM 658 O O . VAL A 1 86 ? -11.434 -1.141 9.671 1.00 92.88 86 VAL A O 1
ATOM 661 N N . ARG A 1 87 ? -12.456 -2.164 7.949 1.00 89.19 87 ARG A N 1
ATOM 662 C CA . ARG A 1 87 ? -11.651 -3.381 8.016 1.00 89.19 87 ARG A CA 1
ATOM 663 C C . ARG A 1 87 ? -10.188 -3.057 7.700 1.00 89.19 87 ARG A C 1
ATOM 665 O O .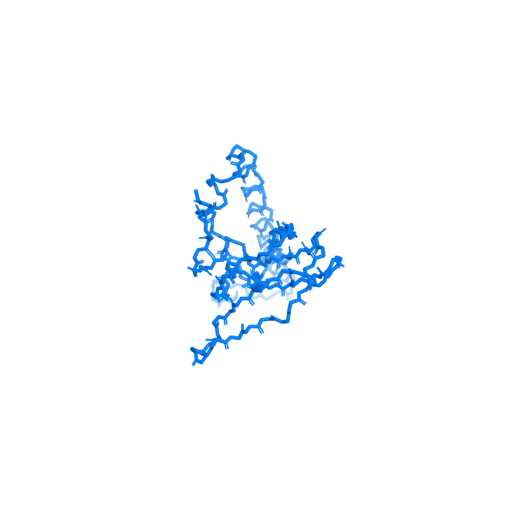 ARG A 1 87 ? -9.891 -2.505 6.645 1.00 89.19 87 ARG A O 1
ATOM 672 N N . ASP A 1 88 ? -9.296 -3.439 8.610 1.00 91.94 88 ASP A N 1
ATOM 673 C CA . ASP A 1 88 ? -7.848 -3.326 8.437 1.00 91.94 88 ASP A CA 1
ATOM 674 C C . ASP A 1 88 ? -7.202 -4.717 8.429 1.00 91.94 88 ASP A C 1
ATOM 676 O O . ASP A 1 88 ? -7.013 -5.335 9.484 1.00 91.94 88 ASP A O 1
ATOM 680 N N . ASP A 1 89 ? -6.865 -5.178 7.223 1.00 92.25 89 ASP A N 1
ATOM 681 C CA . ASP A 1 89 ? -6.216 -6.465 6.944 1.00 92.25 89 ASP A CA 1
ATOM 682 C C . ASP A 1 89 ? -4.689 -6.325 6.771 1.00 92.25 89 ASP A C 1
ATOM 684 O O . ASP A 1 89 ? -4.064 -7.124 6.057 1.00 92.25 89 ASP A O 1
ATOM 688 N N . THR A 1 90 ? -4.088 -5.296 7.387 1.00 94.25 90 THR A N 1
ATOM 689 C CA . THR A 1 90 ? -2.640 -5.063 7.333 1.00 94.25 90 THR A CA 1
ATOM 690 C C . THR A 1 90 ? -1.862 -6.304 7.782 1.00 94.25 90 THR A C 1
ATOM 692 O O . THR A 1 90 ? -2.107 -6.876 8.844 1.00 94.25 90 THR A O 1
ATOM 695 N N . PHE A 1 91 ? -0.906 -6.727 6.956 1.00 90.56 91 PHE A N 1
ATOM 696 C CA . PHE A 1 91 ? -0.106 -7.930 7.133 1.00 90.56 91 PHE A CA 1
ATOM 697 C C . PHE A 1 91 ? 1.359 -7.665 6.766 1.00 90.56 91 PHE A C 1
ATOM 699 O O . PHE A 1 91 ? 1.718 -7.586 5.596 1.00 90.56 91 PHE A O 1
ATOM 706 N N . LEU A 1 92 ? 2.227 -7.549 7.772 1.00 92.50 92 LEU A N 1
ATOM 707 C CA . LEU A 1 92 ? 3.590 -7.012 7.631 1.00 92.50 92 LEU A CA 1
ATOM 708 C C . LEU A 1 92 ? 4.625 -7.965 7.002 1.00 92.50 92 LEU A C 1
ATOM 710 O O . LEU A 1 92 ? 5.822 -7.704 7.100 1.00 92.50 92 LEU A O 1
ATOM 714 N N . ILE A 1 93 ? 4.212 -9.074 6.378 1.00 86.50 93 ILE A N 1
ATOM 715 C CA . ILE A 1 93 ? 5.134 -10.150 5.978 1.00 86.50 93 ILE A CA 1
ATOM 716 C C . ILE A 1 93 ? 6.238 -9.687 5.021 1.00 86.50 93 ILE A C 1
ATOM 718 O O . ILE A 1 93 ? 7.373 -10.133 5.173 1.00 86.50 93 ILE A O 1
ATOM 722 N N . TYR A 1 94 ? 5.915 -8.789 4.083 1.00 86.19 94 TYR A N 1
ATOM 723 C CA . TYR A 1 94 ? 6.869 -8.241 3.116 1.00 86.19 94 TYR A CA 1
ATOM 724 C C . TYR A 1 94 ? 7.586 -7.009 3.664 1.00 86.19 94 TYR A C 1
ATOM 726 O O . TYR A 1 94 ? 8.780 -6.839 3.460 1.00 86.19 94 TYR A O 1
ATOM 734 N N . THR A 1 95 ? 6.875 -6.148 4.391 1.00 90.56 95 THR A N 1
ATOM 735 C CA . THR A 1 95 ? 7.450 -4.892 4.895 1.00 90.56 95 THR A CA 1
ATOM 736 C C . THR A 1 95 ? 8.523 -5.152 5.948 1.00 90.56 95 THR A C 1
ATOM 738 O O . THR A 1 95 ? 9.585 -4.545 5.900 1.00 90.56 95 THR A O 1
ATOM 741 N N . ARG A 1 96 ? 8.325 -6.143 6.828 1.00 92.75 96 ARG A N 1
ATOM 742 C CA . ARG A 1 96 ? 9.314 -6.496 7.859 1.00 92.75 96 ARG A CA 1
ATOM 743 C C . ARG A 1 96 ? 10.666 -6.955 7.305 1.00 92.75 96 ARG A C 1
ATOM 745 O O . ARG A 1 96 ? 11.626 -6.997 8.059 1.00 92.75 96 ARG A O 1
ATOM 752 N N . THR A 1 97 ? 10.749 -7.350 6.030 1.00 91.19 97 THR A N 1
ATOM 753 C CA . THR A 1 97 ? 12.012 -7.806 5.425 1.00 91.19 97 THR A CA 1
ATOM 754 C C . THR A 1 97 ? 12.826 -6.671 4.809 1.00 91.19 97 THR A C 1
ATOM 756 O O . THR A 1 97 ? 13.955 -6.909 4.396 1.00 91.19 97 THR A O 1
ATOM 759 N N . ILE A 1 98 ? 12.250 -5.469 4.687 1.00 90.25 98 ILE A N 1
ATOM 760 C CA . ILE A 1 98 ? 12.861 -4.307 4.015 1.00 90.25 98 ILE A CA 1
ATOM 761 C C . ILE A 1 98 ? 12.852 -3.036 4.878 1.00 90.25 98 ILE A C 1
ATOM 763 O O . ILE A 1 98 ? 13.194 -1.963 4.388 1.00 90.25 98 ILE A O 1
ATOM 767 N N . SER A 1 99 ? 12.433 -3.137 6.137 1.00 93.31 99 SER A N 1
ATOM 768 C CA . SER A 1 99 ? 12.287 -2.013 7.065 1.00 93.31 99 SER A CA 1
ATOM 769 C C . SER A 1 99 ? 13.028 -2.293 8.368 1.00 93.31 99 SER A C 1
ATOM 771 O O . SER A 1 99 ? 13.268 -3.454 8.704 1.00 93.31 99 SER A O 1
ATOM 773 N N . ASP A 1 100 ? 13.341 -1.238 9.123 1.00 96.38 100 ASP A N 1
ATOM 774 C CA . ASP A 1 100 ? 13.746 -1.386 10.520 1.00 96.38 100 ASP A CA 1
ATOM 775 C C . ASP A 1 100 ? 12.584 -2.006 11.306 1.00 96.38 100 ASP A C 1
ATOM 777 O O . ASP A 1 100 ? 11.503 -1.426 11.425 1.00 96.38 100 ASP A O 1
ATOM 781 N N . THR A 1 101 ? 12.784 -3.221 11.814 1.00 96.06 101 THR A N 1
ATOM 782 C CA . THR A 1 101 ? 11.727 -3.968 12.500 1.00 96.06 101 THR A CA 1
ATOM 783 C C . THR A 1 101 ? 11.341 -3.362 13.843 1.00 96.06 101 THR A C 1
ATOM 785 O O . THR A 1 101 ? 10.196 -3.523 14.256 1.00 96.06 101 THR A O 1
ATOM 788 N N . SER A 1 102 ? 12.268 -2.683 14.524 1.00 96.31 102 SER A N 1
ATOM 789 C CA . SER A 1 102 ? 11.991 -2.050 15.815 1.00 96.31 102 SER A CA 1
ATOM 790 C C . SER A 1 102 ? 11.012 -0.893 15.626 1.00 96.31 102 SER A C 1
ATOM 792 O O . SER A 1 102 ? 9.950 -0.859 16.251 1.00 96.31 102 SER A O 1
ATOM 794 N N . GLU A 1 103 ? 11.319 -0.006 14.676 1.00 96.56 103 GLU A N 1
ATOM 795 C CA . GLU A 1 103 ? 10.454 1.121 14.327 1.00 96.56 103 GLU A CA 1
ATOM 796 C C . GLU A 1 103 ? 9.116 0.639 13.747 1.00 96.56 103 GLU A C 1
ATOM 798 O O . GLU A 1 103 ? 8.050 1.048 14.214 1.00 96.56 103 GLU A O 1
ATOM 803 N N . LEU A 1 104 ? 9.158 -0.297 12.790 1.00 95.81 104 LEU A N 1
ATOM 804 C CA . LEU A 1 104 ? 7.966 -0.838 12.136 1.00 95.81 104 LEU A CA 1
ATOM 805 C C . LEU A 1 104 ? 6.978 -1.440 13.142 1.00 95.81 104 LEU A C 1
ATOM 807 O O . LEU A 1 104 ? 5.773 -1.196 13.053 1.00 95.81 104 LEU A O 1
ATOM 811 N N . TYR A 1 105 ? 7.463 -2.261 14.077 1.00 96.19 105 TYR A N 1
ATOM 812 C CA . TYR A 1 105 ? 6.595 -2.895 15.066 1.00 96.19 105 TYR A CA 1
ATOM 813 C C . TYR A 1 105 ? 6.087 -1.900 16.103 1.00 96.19 105 TYR A C 1
AT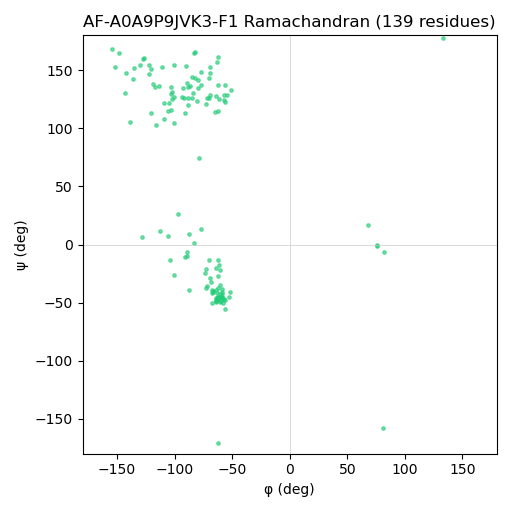OM 815 O O . TYR A 1 105 ? 4.920 -2.004 16.480 1.00 96.19 105 TYR A O 1
ATOM 823 N N . GLY A 1 106 ? 6.899 -0.917 16.506 1.00 96.94 106 GLY A N 1
ATOM 824 C CA . GLY A 1 106 ? 6.449 0.180 17.362 1.00 96.94 106 GLY A CA 1
ATOM 825 C C . GLY A 1 106 ? 5.265 0.927 16.748 1.00 96.94 106 GLY A C 1
ATOM 826 O O . GLY A 1 106 ? 4.184 0.960 17.336 1.00 96.94 106 GLY A O 1
ATOM 827 N N . GLN A 1 107 ? 5.433 1.419 15.517 1.00 95.50 107 GLN A N 1
ATOM 828 C CA . GLN A 1 107 ? 4.392 2.144 14.779 1.00 95.50 107 GLN A CA 1
ATOM 829 C C . GLN A 1 107 ? 3.140 1.287 14.551 1.00 95.50 107 GLN A C 1
ATOM 831 O O . GLN A 1 107 ? 2.011 1.753 14.716 1.00 95.50 107 GLN A O 1
ATOM 836 N N . TYR A 1 108 ? 3.320 0.013 14.188 1.00 95.44 108 TYR A N 1
ATOM 837 C CA . TYR A 1 108 ? 2.202 -0.903 13.979 1.00 95.44 108 TYR A CA 1
ATOM 838 C C . TYR A 1 108 ? 1.395 -1.117 15.261 1.00 95.44 108 TYR A C 1
ATOM 840 O O . TYR A 1 108 ? 0.167 -1.032 15.245 1.00 95.44 108 TYR A O 1
ATOM 848 N N . VAL A 1 109 ? 2.068 -1.390 16.378 1.00 96.25 109 VAL A N 1
ATOM 849 C CA . VAL A 1 109 ? 1.414 -1.622 17.668 1.00 96.25 109 VAL A CA 1
ATOM 850 C C . VAL A 1 109 ? 0.688 -0.361 18.137 1.00 96.25 109 VAL A C 1
ATOM 852 O O . VAL A 1 109 ? -0.488 -0.441 18.493 1.00 96.25 109 VAL A O 1
ATOM 855 N N . GLU A 1 110 ? 1.338 0.801 18.064 1.00 96.19 110 GLU A N 1
ATOM 856 C CA . GLU A 1 110 ? 0.747 2.096 18.415 1.00 96.19 110 GLU A CA 1
ATOM 857 C C . GLU A 1 110 ? -0.535 2.379 17.618 1.00 96.19 110 GLU A C 1
ATOM 859 O O . GLU A 1 110 ? -1.581 2.700 18.197 1.00 96.19 110 GLU A O 1
ATOM 864 N N . TYR A 1 111 ? -0.492 2.184 16.297 1.00 95.44 111 TYR A N 1
ATOM 865 C CA . TYR A 1 111 ? -1.661 2.338 15.437 1.00 95.44 111 TYR A CA 1
ATOM 866 C C . TYR A 1 111 ? -2.796 1.385 15.848 1.00 95.44 111 TYR A C 1
ATOM 868 O O . TYR A 1 111 ? -3.939 1.812 16.041 1.00 95.44 111 TYR A O 1
ATOM 876 N N . ARG A 1 112 ? -2.500 0.093 16.047 1.00 95.19 112 ARG A N 1
ATOM 877 C CA . ARG A 1 112 ? -3.521 -0.911 16.399 1.00 95.19 112 ARG A CA 1
ATOM 878 C C . ARG A 1 112 ? -4.162 -0.632 17.759 1.00 95.19 112 ARG A C 1
ATOM 880 O O . ARG A 1 112 ? -5.380 -0.779 17.885 1.00 95.19 112 ARG A O 1
ATOM 887 N N . PHE A 1 113 ? -3.386 -0.193 18.751 1.00 96.75 113 PHE A N 1
ATOM 888 C CA . PHE A 1 113 ? -3.928 0.221 20.046 1.00 96.75 113 PHE A CA 1
ATOM 889 C C . PHE A 1 113 ? -4.785 1.480 19.932 1.00 96.75 113 PHE A C 1
ATOM 891 O O . PHE A 1 113 ? -5.866 1.523 20.519 1.00 96.75 113 PHE A O 1
ATOM 898 N N . SER A 1 114 ? -4.366 2.462 19.134 1.00 96.12 114 SER A N 1
ATOM 899 C CA . SER A 1 114 ? -5.146 3.680 18.890 1.00 96.12 114 SER A CA 1
ATOM 900 C C . SER A 1 114 ? -6.523 3.362 18.300 1.00 96.12 114 SER A C 1
ATOM 902 O O . SER A 1 114 ? -7.544 3.813 18.824 1.00 96.12 114 SER A O 1
ATOM 904 N N . MET A 1 115 ? -6.572 2.483 17.293 1.00 95.56 115 MET A N 1
ATOM 905 C CA . MET A 1 115 ? -7.829 2.016 16.699 1.00 95.56 115 MET A CA 1
ATOM 906 C C . MET A 1 115 ? -8.703 1.253 17.702 1.00 95.56 115 MET A C 1
ATOM 908 O O . MET A 1 115 ? -9.919 1.448 17.745 1.00 95.56 115 MET A O 1
ATOM 912 N N . LEU A 1 116 ? -8.108 0.391 18.534 1.00 96.00 116 LEU A N 1
ATOM 913 C CA . LEU A 1 116 ? -8.845 -0.340 19.567 1.00 96.00 116 LEU A CA 1
ATOM 914 C C . LEU A 1 116 ? -9.452 0.608 20.610 1.00 96.00 116 LEU A C 1
ATOM 916 O O . LEU A 1 116 ? -10.629 0.471 20.945 1.00 96.00 116 LEU A O 1
ATOM 920 N N . MET A 1 117 ? -8.681 1.584 21.094 1.00 97.19 117 MET A N 1
ATOM 921 C CA . MET A 1 117 ? -9.158 2.571 22.064 1.00 97.19 117 MET A CA 1
ATOM 922 C C . MET A 1 117 ? -10.349 3.364 21.524 1.00 97.19 117 MET A C 1
ATOM 924 O O . MET A 1 117 ? -11.315 3.592 22.252 1.00 97.19 117 MET A O 1
ATOM 928 N N . GLU A 1 118 ? -10.322 3.754 20.251 1.00 96.69 118 GLU A N 1
ATOM 929 C CA . GLU A 1 118 ? -11.430 4.482 19.633 1.00 96.69 118 GLU A CA 1
ATOM 930 C C . GLU A 1 118 ? -12.699 3.619 19.517 1.00 96.69 118 GLU A C 1
ATOM 932 O O . GLU A 1 118 ? -13.798 4.085 19.838 1.00 96.69 118 GLU A O 1
ATOM 937 N N . ARG A 1 119 ? -12.560 2.330 19.169 1.00 96.19 119 ARG A N 1
ATOM 938 C CA . ARG A 1 119 ? -13.685 1.374 19.168 1.00 96.19 119 ARG A CA 1
ATOM 939 C C . ARG A 1 119 ? -14.287 1.210 20.559 1.00 96.19 119 ARG A C 1
ATOM 941 O O . ARG A 1 119 ? -15.509 1.254 20.696 1.00 96.19 119 ARG A O 1
ATOM 948 N N . LEU A 1 120 ? -13.447 1.050 21.583 1.00 96.94 120 LEU A N 1
ATOM 949 C CA . LEU A 1 120 ? -13.893 0.908 22.971 1.00 96.94 120 LEU A CA 1
ATOM 950 C C . LEU A 1 120 ? -14.625 2.163 23.453 1.00 96.94 120 LEU A C 1
ATOM 952 O O 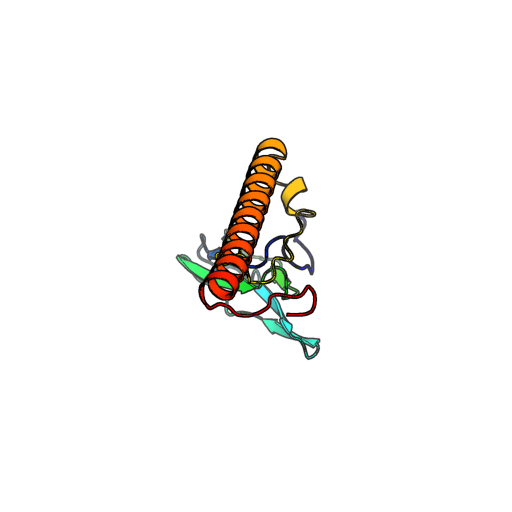. LEU A 1 120 ? -15.718 2.055 24.005 1.00 96.94 120 LEU A O 1
ATOM 956 N N . ARG A 1 121 ? -14.079 3.354 23.178 1.00 96.69 121 ARG A N 1
ATOM 957 C CA . ARG A 1 121 ? -14.735 4.635 23.492 1.00 96.69 121 ARG A CA 1
ATOM 958 C C . ARG A 1 121 ? -16.090 4.758 22.800 1.00 96.69 121 ARG A C 1
ATOM 960 O O . ARG A 1 121 ? -17.069 5.130 23.440 1.00 96.69 121 ARG A O 1
AT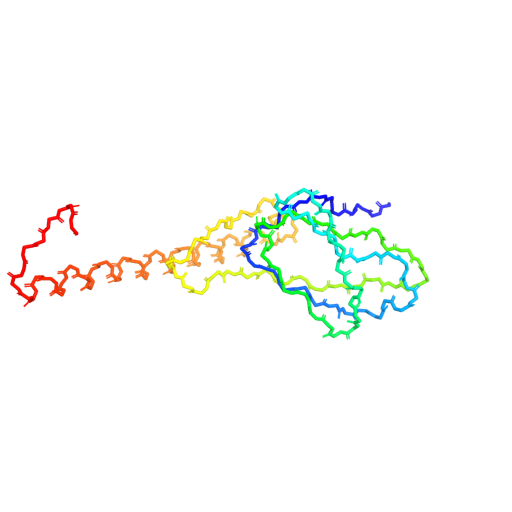OM 967 N N . SER A 1 122 ? -16.168 4.415 21.515 1.00 95.12 122 SER A N 1
ATOM 968 C CA . SER A 1 122 ? -17.426 4.441 20.764 1.00 95.12 122 SER A CA 1
ATOM 969 C C . SER A 1 122 ? -18.463 3.477 21.342 1.00 95.12 122 SER A C 1
ATOM 971 O O . SER A 1 122 ? -19.611 3.866 21.549 1.00 95.12 122 SER A O 1
ATOM 973 N N . CYS A 1 123 ? -18.056 2.248 21.672 1.00 92.44 123 CYS A N 1
ATOM 974 C CA . CYS A 1 123 ? -18.924 1.263 22.314 1.00 92.44 123 CYS A CA 1
ATOM 975 C C . CYS A 1 123 ? -19.436 1.767 23.674 1.00 92.44 123 CYS A C 1
ATOM 977 O O . CYS A 1 123 ? -20.644 1.806 23.902 1.00 92.44 123 CYS A O 1
ATOM 979 N N . GLY A 1 124 ? -18.540 2.262 24.534 1.00 92.62 124 GLY A N 1
ATOM 980 C CA . GLY A 1 124 ? -18.905 2.824 25.836 1.00 92.62 124 GLY A CA 1
ATOM 981 C C . GLY A 1 124 ? -19.879 3.999 25.723 1.00 92.62 124 GLY A C 1
ATOM 982 O O . GLY A 1 124 ? -20.879 4.046 26.438 1.00 92.62 124 GLY A O 1
ATOM 983 N N . ASN A 1 125 ? -19.658 4.907 24.769 1.00 93.62 125 ASN A N 1
ATOM 984 C CA . ASN A 1 125 ? -20.568 6.027 24.520 1.00 93.62 125 ASN A CA 1
ATOM 985 C C . ASN A 1 125 ? -21.967 5.562 24.089 1.00 93.62 125 ASN A C 1
ATOM 987 O O . ASN A 1 125 ? -22.959 6.164 24.511 1.00 93.62 125 ASN A O 1
ATOM 991 N N . LYS A 1 126 ? -22.073 4.491 23.290 1.00 89.38 126 LYS A N 1
ATOM 992 C CA . LYS A 1 126 ? -23.371 3.916 22.899 1.00 89.38 126 LYS A CA 1
ATOM 993 C C . LYS A 1 126 ? -24.118 3.369 24.112 1.00 89.38 126 LYS A C 1
ATOM 995 O O . LYS A 1 126 ? -25.265 3.756 24.323 1.00 89.38 126 LYS A O 1
ATOM 1000 N N . VAL A 1 127 ? -23.451 2.568 24.945 1.00 89.38 127 VAL A N 1
ATOM 1001 C CA . VAL A 1 127 ? -24.039 2.011 26.176 1.00 89.38 127 VAL A CA 1
ATOM 1002 C C . VAL A 1 127 ? -24.526 3.130 27.099 1.00 89.38 127 VAL A C 1
ATOM 1004 O O . VAL A 1 127 ? -25.689 3.145 27.497 1.00 89.38 127 VAL A O 1
ATOM 1007 N N . LEU A 1 128 ? -23.682 4.130 27.372 1.00 89.50 128 LEU A N 1
ATOM 1008 C CA . LEU A 1 128 ? -24.053 5.274 28.212 1.00 89.50 128 LEU A CA 1
ATOM 1009 C C . LEU A 1 128 ? -25.237 6.066 27.642 1.00 89.50 128 LEU A C 1
ATOM 1011 O O . LEU A 1 128 ? -26.059 6.573 28.402 1.00 89.50 128 LEU A O 1
ATOM 1015 N N . THR A 1 129 ? -25.342 6.178 26.317 1.00 90.06 129 THR A N 1
ATOM 1016 C CA . THR A 1 129 ? -26.471 6.857 25.667 1.00 90.06 129 THR A CA 1
ATOM 1017 C C . THR A 1 129 ? -27.780 6.090 25.858 1.00 90.06 129 THR A C 1
ATOM 1019 O O . THR A 1 129 ? -28.800 6.712 26.147 1.00 90.06 129 THR A O 1
ATOM 1022 N N . ILE A 1 130 ? -27.757 4.760 25.735 1.00 87.31 130 ILE A N 1
ATOM 1023 C CA . ILE A 1 130 ? -28.928 3.890 25.938 1.00 87.31 130 ILE A CA 1
ATOM 1024 C C . ILE A 1 130 ? -29.405 3.977 27.392 1.00 87.31 130 ILE A C 1
ATOM 1026 O O . ILE A 1 130 ? -30.575 4.272 27.643 1.00 87.31 130 ILE A O 1
ATOM 1030 N N . VAL A 1 131 ? -28.477 3.841 28.345 1.00 85.81 131 VAL A N 1
ATOM 1031 C CA . VAL A 1 131 ? -28.772 3.945 29.783 1.00 85.81 131 VAL A CA 1
ATOM 1032 C C . VAL A 1 131 ? -29.370 5.313 30.130 1.00 85.81 131 VAL A C 1
ATOM 1034 O O . VAL A 1 131 ? -30.391 5.383 30.809 1.00 85.81 131 VAL A O 1
ATOM 1037 N N . LYS A 1 132 ? -28.803 6.415 29.611 1.00 89.38 132 LYS A N 1
ATOM 1038 C CA . LYS A 1 132 ? -29.337 7.776 29.828 1.00 89.38 132 LYS A CA 1
ATOM 1039 C C . LYS A 1 132 ? -30.748 7.978 29.272 1.00 89.38 132 LYS A C 1
ATOM 1041 O O . LYS A 1 132 ? -31.474 8.828 29.776 1.00 89.38 132 LYS A O 1
ATOM 1046 N N . ARG A 1 133 ? -31.137 7.228 28.240 1.00 90.00 133 ARG A N 1
ATOM 1047 C CA . ARG A 1 133 ? -32.486 7.266 27.654 1.00 90.00 133 ARG A CA 1
ATOM 1048 C C . ARG A 1 133 ? -33.496 6.399 28.414 1.00 90.00 133 ARG A C 1
ATOM 1050 O O . ARG A 1 133 ? -34.643 6.322 27.988 1.00 90.00 133 ARG A O 1
ATOM 1057 N N . GLY A 1 134 ? -33.086 5.739 29.503 1.00 85.31 134 GLY A N 1
ATOM 1058 C CA . GLY A 1 134 ? -33.933 4.807 30.251 1.00 85.31 134 GLY A CA 1
ATOM 1059 C C . GLY A 1 134 ? -34.268 3.532 29.470 1.00 85.31 134 GLY A C 1
ATOM 1060 O O . GLY A 1 134 ? -35.215 2.832 29.815 1.00 85.31 134 GLY A O 1
ATOM 1061 N N . GLN A 1 135 ? -33.524 3.242 28.399 1.00 83.75 135 GLN A N 1
ATOM 1062 C CA . GLN A 1 135 ? -33.707 2.040 27.594 1.00 83.75 135 GLN A CA 1
ATOM 1063 C C . GLN A 1 135 ? -32.940 0.871 28.224 1.00 83.75 135 GLN A C 1
ATOM 1065 O O . GLN A 1 135 ? -31.849 1.050 28.767 1.00 83.75 135 GLN A O 1
ATOM 1070 N N . SER A 1 136 ? -33.505 -0.335 28.140 1.00 77.19 136 SER A N 1
ATOM 1071 C CA . SER A 1 136 ? -32.812 -1.557 28.556 1.00 77.19 136 SER A CA 1
ATOM 1072 C C . SER A 1 136 ? -31.664 -1.852 27.588 1.00 77.19 136 SER A C 1
ATOM 1074 O O . SER A 1 136 ? -31.868 -1.872 26.373 1.00 77.19 136 SER A O 1
ATOM 1076 N N . TRP A 1 137 ? -30.463 -2.070 28.126 1.00 72.12 137 TRP A N 1
ATOM 1077 C CA . TRP A 1 137 ? -29.331 -2.591 27.366 1.00 72.12 137 TRP A CA 1
ATOM 1078 C C . TRP A 1 137 ? -29.150 -4.078 27.682 1.00 72.12 137 TRP A C 1
ATOM 1080 O O . TRP A 1 137 ? -29.124 -4.463 28.852 1.00 72.12 137 TRP A O 1
ATOM 1090 N N . THR A 1 138 ? -29.021 -4.904 26.646 1.00 78.12 138 THR A N 1
ATOM 1091 C CA . THR A 1 138 ? -28.762 -6.347 26.744 1.00 78.12 138 THR A CA 1
ATOM 1092 C C . THR A 1 138 ? -27.542 -6.693 25.895 1.00 78.12 138 THR A C 1
ATOM 1094 O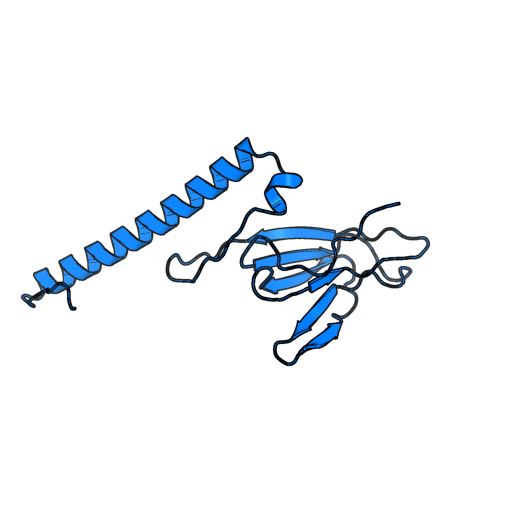 O . THR A 1 138 ? -27.190 -5.951 24.986 1.00 78.12 138 THR A O 1
ATOM 1097 N N . LEU A 1 139 ? -26.907 -7.841 26.154 1.00 68.06 139 LEU A N 1
ATOM 1098 C CA . LEU A 1 139 ? -25.785 -8.335 25.336 1.00 68.06 139 LEU A CA 1
ATOM 1099 C C . LEU A 1 139 ? -26.171 -8.627 23.873 1.00 68.06 139 LEU A C 1
ATOM 1101 O O . LEU A 1 139 ? -25.293 -8.830 23.039 1.00 68.06 139 LEU A O 1
ATOM 1105 N N . GLU A 1 140 ? -27.469 -8.670 23.580 1.00 70.81 140 GLU A N 1
ATOM 1106 C CA . GLU A 1 140 ? -28.035 -8.943 22.259 1.00 70.81 140 GLU A CA 1
ATOM 1107 C C . GLU A 1 140 ? -28.277 -7.661 21.435 1.00 70.81 140 GLU A C 1
ATOM 1109 O O . GLU A 1 140 ? -28.525 -7.766 20.234 1.00 70.81 140 GLU A O 1
ATOM 1114 N N . ASN A 1 141 ? -28.168 -6.474 22.058 1.00 59.09 141 ASN A N 1
ATOM 1115 C CA . ASN A 1 141 ? -28.506 -5.166 21.476 1.00 59.09 141 ASN A CA 1
ATOM 1116 C C . ASN A 1 141 ? -27.331 -4.169 21.452 1.00 59.09 141 ASN A C 1
ATOM 1118 O O . ASN A 1 141 ? -26.681 -3.938 22.501 1.00 59.09 141 ASN A O 1
#

Mean predicted aligned error: 5.83 Å

pLDDT: mean 89.94, std 8.96, range [37.75, 97.19]